Protein AF-A0A9D1DZH5-F1 (afdb_monomer_lite)

Structure (mmCIF, N/CA/C/O backbone):
data_AF-A0A9D1DZH5-F1
#
_entry.id   AF-A0A9D1DZH5-F1
#
loop_
_atom_site.group_PDB
_atom_site.id
_atom_site.type_symbol
_atom_site.label_atom_id
_atom_site.label_alt_id
_atom_site.label_comp_id
_atom_site.label_asym_id
_atom_site.label_entity_id
_atom_site.label_seq_id
_atom_site.pdbx_PDB_ins_code
_atom_site.Cartn_x
_atom_site.Cartn_y
_atom_site.Cartn_z
_atom_site.occupancy
_atom_site.B_iso_or_equiv
_atom_site.auth_seq_id
_atom_site.auth_comp_id
_atom_site.auth_asym_id
_atom_site.auth_atom_id
_atom_site.pdbx_PDB_model_num
ATOM 1 N N . MET A 1 1 ? 13.059 -23.862 -6.594 1.00 56.75 1 MET A N 1
ATOM 2 C CA . MET A 1 1 ? 13.433 -22.961 -7.708 1.00 56.75 1 MET A CA 1
ATOM 3 C C . MET A 1 1 ? 13.862 -21.638 -7.106 1.00 56.75 1 MET A C 1
ATOM 5 O O . MET A 1 1 ? 13.272 -21.253 -6.109 1.00 56.75 1 MET A O 1
ATOM 9 N N . ALA A 1 2 ? 14.892 -20.988 -7.644 1.00 74.69 2 ALA A N 1
ATOM 10 C CA . ALA A 1 2 ? 15.323 -19.676 -7.164 1.00 74.69 2 ALA A CA 1
ATOM 11 C C . ALA A 1 2 ? 14.686 -18.581 -8.033 1.00 74.69 2 ALA A C 1
ATOM 13 O O . ALA A 1 2 ? 14.979 -18.512 -9.228 1.00 74.69 2 ALA A O 1
ATOM 14 N N . SER A 1 3 ? 13.823 -17.754 -7.443 1.00 83.31 3 SER A N 1
ATOM 15 C CA . SER A 1 3 ? 13.310 -16.530 -8.069 1.00 83.31 3 SER A CA 1
ATOM 16 C C . SER A 1 3 ? 14.429 -15.481 -8.157 1.00 83.31 3 SER A C 1
ATOM 18 O O . SER A 1 3 ? 15.337 -15.455 -7.322 1.00 83.31 3 SER A O 1
ATOM 20 N N . ARG A 1 4 ? 14.386 -14.606 -9.168 1.00 88.88 4 ARG A N 1
ATOM 21 C CA . ARG A 1 4 ? 15.267 -13.430 -9.267 1.00 88.88 4 ARG A CA 1
ATOM 22 C C . ARG A 1 4 ? 14.426 -12.164 -9.202 1.00 88.88 4 ARG A C 1
ATOM 24 O O . ARG A 1 4 ? 13.459 -12.041 -9.946 1.00 88.88 4 ARG A O 1
ATOM 31 N N . LEU A 1 5 ? 14.832 -11.227 -8.353 1.00 90.44 5 LEU A N 1
ATOM 32 C CA . LEU A 1 5 ? 14.219 -9.909 -8.236 1.00 90.44 5 LEU A CA 1
ATOM 33 C C . LEU A 1 5 ? 15.079 -8.874 -8.966 1.00 90.44 5 LEU A C 1
ATOM 35 O O . LEU A 1 5 ? 16.285 -8.797 -8.740 1.00 90.44 5 LEU A O 1
ATOM 39 N N . ILE A 1 6 ? 14.448 -8.084 -9.832 1.00 92.38 6 ILE A N 1
ATOM 40 C CA . ILE A 1 6 ? 15.052 -6.920 -10.485 1.00 92.38 6 ILE A CA 1
ATOM 41 C C . ILE A 1 6 ? 14.284 -5.692 -10.000 1.00 92.38 6 ILE A C 1
ATOM 43 O O . ILE A 1 6 ? 13.092 -5.575 -10.270 1.00 92.38 6 ILE A O 1
ATOM 47 N N . LEU A 1 7 ? 14.969 -4.796 -9.289 1.00 92.81 7 LEU A N 1
ATOM 48 C CA . LEU A 1 7 ? 14.430 -3.506 -8.854 1.00 92.81 7 LEU A CA 1
ATOM 49 C C . LEU A 1 7 ? 15.016 -2.399 -9.729 1.00 92.81 7 LEU A C 1
ATOM 51 O O . LEU A 1 7 ? 16.221 -2.379 -9.984 1.00 92.81 7 LEU A O 1
ATOM 55 N N . LEU A 1 8 ? 14.162 -1.492 -10.200 1.00 93.62 8 LEU A N 1
ATOM 56 C CA . LEU A 1 8 ? 14.554 -0.350 -11.022 1.00 93.62 8 LEU A CA 1
ATOM 57 C C . LEU A 1 8 ? 14.265 0.939 -10.263 1.00 93.62 8 LEU A C 1
ATOM 59 O O . LEU A 1 8 ? 13.123 1.379 -10.179 1.00 93.62 8 LEU A O 1
ATOM 63 N N . GLU A 1 9 ? 15.330 1.543 -9.748 1.00 92.31 9 GLU A N 1
ATOM 64 C CA . GLU A 1 9 ? 15.278 2.718 -8.882 1.00 92.31 9 GLU A CA 1
ATOM 65 C C . GLU A 1 9 ? 15.780 3.983 -9.583 1.00 92.31 9 GLU A C 1
ATOM 67 O O . GLU A 1 9 ? 16.552 3.933 -10.543 1.00 92.31 9 GLU A O 1
ATOM 72 N N . GLY A 1 10 ? 15.342 5.140 -9.090 1.00 92.31 10 GLY A N 1
ATOM 73 C CA . GLY A 1 10 ? 15.690 6.446 -9.649 1.00 92.31 10 GLY A CA 1
ATOM 74 C C . GLY A 1 10 ? 14.702 7.548 -9.269 1.00 92.31 10 GLY A C 1
ATOM 75 O O . GLY A 1 10 ? 13.567 7.288 -8.866 1.00 92.31 10 GLY A O 1
ATOM 76 N N . VAL A 1 11 ? 15.101 8.810 -9.432 1.00 93.38 11 VAL A N 1
ATOM 77 C CA . VAL A 1 11 ? 14.224 9.956 -9.1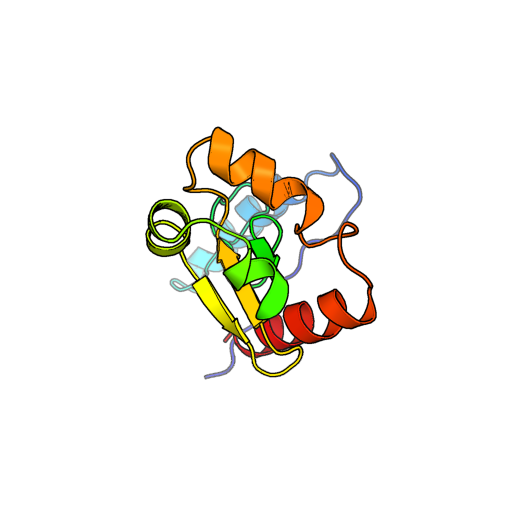22 1.00 93.38 11 VAL A CA 1
ATOM 78 C C . VAL A 1 11 ? 12.998 10.006 -10.058 1.00 93.38 11 VAL A C 1
ATOM 80 O O . VAL A 1 11 ? 12.989 9.335 -11.104 1.00 93.38 11 VAL A O 1
ATOM 83 N N . PRO A 1 12 ? 11.913 10.720 -9.701 1.00 92.19 12 PRO A N 1
ATOM 84 C CA . PRO A 1 12 ? 10.743 10.871 -10.569 1.00 92.19 12 PRO A CA 1
ATOM 85 C C . PRO A 1 12 ? 11.110 11.340 -11.987 1.00 92.19 12 PRO A C 1
ATOM 87 O O . PRO A 1 12 ? 12.097 12.045 -12.181 1.00 92.19 12 PRO A O 1
ATOM 90 N N . CYS A 1 13 ? 10.329 10.916 -12.986 1.00 91.12 13 CYS A N 1
ATOM 91 C CA . CYS A 1 13 ? 10.497 11.290 -14.401 1.00 91.12 13 CYS A CA 1
ATOM 92 C C . CYS A 1 13 ? 11.830 10.889 -15.075 1.00 91.12 13 CYS A C 1
ATOM 94 O O . CYS A 1 13 ? 12.147 11.393 -16.147 1.00 91.12 13 CYS A O 1
ATOM 96 N N . THR A 1 14 ? 12.588 9.938 -14.519 1.00 95.62 14 THR A N 1
ATOM 97 C CA . THR A 1 14 ? 13.824 9.397 -15.140 1.00 95.62 14 THR A CA 1
ATOM 98 C C . THR A 1 14 ? 13.603 8.186 -16.049 1.00 95.62 14 THR A C 1
ATOM 100 O O . THR A 1 14 ? 14.555 7.596 -16.548 1.00 95.62 14 THR A O 1
ATOM 103 N N . GLY A 1 15 ? 12.345 7.794 -16.269 1.00 94.38 15 GLY A N 1
ATOM 104 C CA . GLY A 1 15 ? 11.999 6.673 -17.144 1.00 94.38 15 GLY A CA 1
ATOM 105 C C . GLY A 1 15 ? 12.032 5.292 -16.483 1.00 94.38 15 GLY A C 1
ATOM 106 O O . GLY A 1 15 ? 12.077 4.304 -17.206 1.00 94.38 15 GLY A O 1
ATOM 107 N N . LYS A 1 16 ? 11.970 5.188 -15.145 1.00 95.00 16 LYS A N 1
ATOM 108 C CA . LYS A 1 16 ? 11.902 3.901 -14.414 1.00 95.00 16 LYS A CA 1
ATOM 109 C C . LYS A 1 16 ? 10.863 2.937 -14.991 1.00 95.00 16 LYS A C 1
ATOM 111 O O . LYS A 1 16 ? 11.208 1.826 -15.378 1.00 95.00 16 LYS A O 1
ATOM 116 N N . THR A 1 17 ? 9.614 3.383 -15.109 1.00 93.94 17 THR A N 1
ATOM 117 C CA . THR A 1 17 ? 8.497 2.557 -15.587 1.00 93.94 17 THR A CA 1
ATOM 118 C C . THR A 1 17 ? 8.692 2.130 -17.042 1.00 93.94 17 THR A C 1
ATOM 120 O O . THR A 1 17 ? 8.501 0.961 -17.381 1.00 93.94 17 THR A O 1
ATOM 123 N N . SER A 1 18 ? 9.154 3.042 -17.903 1.00 95.25 18 SER A N 1
ATOM 124 C CA . SER A 1 18 ? 9.495 2.733 -19.298 1.00 95.25 18 SER A CA 1
ATOM 125 C C . SER A 1 18 ? 10.619 1.697 -19.391 1.00 95.25 18 SER A C 1
ATOM 127 O O . SER A 1 18 ? 10.505 0.725 -20.139 1.00 95.25 18 SER A O 1
ATOM 129 N N . THR A 1 19 ? 11.670 1.850 -18.584 1.00 96.38 19 THR A N 1
ATOM 130 C CA . THR A 1 19 ? 12.784 0.900 -18.496 1.00 96.38 19 THR A CA 1
ATOM 131 C C . THR A 1 19 ? 12.325 -0.453 -17.956 1.00 96.38 19 THR A C 1
ATOM 133 O O . THR A 1 19 ? 12.725 -1.479 -18.497 1.00 96.38 19 THR A O 1
ATOM 136 N N . ALA A 1 20 ? 11.436 -0.494 -16.960 1.00 95.56 20 ALA A N 1
ATOM 137 C CA . ALA A 1 20 ? 10.904 -1.740 -16.403 1.00 95.56 20 ALA A CA 1
ATOM 138 C C . ALA A 1 20 ? 10.107 -2.538 -17.435 1.00 95.56 20 ALA A C 1
ATOM 140 O O . ALA A 1 20 ? 10.308 -3.746 -17.581 1.00 95.56 20 ALA A O 1
ATOM 141 N N . ARG A 1 21 ? 9.269 -1.852 -18.221 1.00 95.44 21 ARG A N 1
ATOM 142 C CA . ARG A 1 21 ? 8.549 -2.446 -19.355 1.00 95.44 21 ARG A CA 1
ATOM 143 C C . ARG A 1 21 ? 9.510 -2.975 -20.415 1.00 95.44 21 ARG A C 1
ATOM 145 O O . ARG A 1 21 ? 9.352 -4.109 -20.866 1.00 95.44 21 ARG A O 1
ATOM 152 N N . PHE A 1 22 ? 10.527 -2.189 -20.776 1.00 95.69 22 PHE A N 1
ATOM 153 C CA . PHE A 1 22 ? 11.542 -2.609 -21.738 1.00 95.69 22 PHE A CA 1
ATOM 154 C C . PHE A 1 22 ? 12.296 -3.854 -21.254 1.00 95.69 22 PHE A C 1
ATOM 156 O O . PHE A 1 22 ? 12.292 -4.868 -21.949 1.00 95.69 22 PHE A O 1
ATOM 163 N N . VAL A 1 23 ? 12.860 -3.829 -20.043 1.00 95.31 23 VAL A N 1
ATOM 164 C CA . VAL A 1 23 ? 13.583 -4.966 -19.450 1.00 95.31 23 VAL A CA 1
ATOM 165 C C . VAL A 1 23 ? 12.687 -6.200 -19.381 1.00 95.31 23 VAL A C 1
ATOM 167 O O . VAL A 1 23 ? 13.084 -7.258 -19.860 1.00 95.31 23 VAL A O 1
ATOM 170 N N . SER A 1 24 ? 11.458 -6.074 -18.871 1.00 95.50 24 SER A N 1
ATOM 171 C CA . SER A 1 24 ? 10.504 -7.187 -18.814 1.00 95.50 24 SER A CA 1
ATOM 172 C C . SER A 1 24 ? 10.250 -7.799 -20.197 1.00 95.50 24 SER A C 1
ATOM 174 O O . SER A 1 24 ? 10.276 -9.022 -20.330 1.00 95.50 24 SER A O 1
ATOM 176 N N . SER A 1 25 ? 10.088 -6.972 -21.240 1.00 94.88 25 SER A N 1
ATOM 177 C CA . SER A 1 25 ? 9.878 -7.448 -22.615 1.00 94.88 25 SER A CA 1
ATOM 178 C C . SER A 1 25 ? 11.060 -8.257 -23.158 1.00 94.88 25 SER A C 1
ATOM 180 O O . SER A 1 25 ? 10.847 -9.284 -23.797 1.00 94.88 25 SER A O 1
ATOM 182 N N . GLN A 1 26 ? 12.295 -7.834 -22.865 1.00 94.69 26 GLN A N 1
ATOM 183 C CA . GLN A 1 26 ? 13.499 -8.541 -23.302 1.00 94.69 26 GLN A CA 1
ATOM 184 C C . GLN A 1 26 ? 13.653 -9.860 -22.541 1.00 94.69 26 GLN A C 1
ATOM 186 O O . GLN A 1 26 ? 13.847 -10.913 -23.143 1.00 94.69 26 GLN A O 1
ATOM 191 N N . VAL A 1 27 ? 13.501 -9.820 -21.211 1.00 93.69 27 VAL A N 1
ATOM 192 C CA . VAL A 1 27 ? 13.699 -10.994 -20.351 1.00 93.69 27 VAL A CA 1
ATOM 193 C C . VAL A 1 27 ? 12.643 -12.067 -20.609 1.00 93.69 27 VAL A C 1
ATOM 195 O O . VAL A 1 27 ? 12.966 -13.254 -20.567 1.00 93.69 27 VAL A O 1
ATOM 198 N N . ARG A 1 28 ? 11.411 -11.675 -20.959 1.00 94.56 28 ARG A N 1
ATOM 199 C CA . ARG A 1 28 ? 10.325 -12.612 -21.275 1.00 94.56 28 ARG A CA 1
ATOM 200 C C . ARG A 1 28 ? 10.648 -13.542 -22.452 1.00 94.56 28 ARG A C 1
ATOM 202 O O . ARG A 1 28 ? 10.143 -14.659 -22.482 1.00 94.56 28 ARG A O 1
ATOM 209 N N . GLY A 1 29 ? 11.526 -13.131 -23.372 1.00 89.06 29 GLY A N 1
ATOM 210 C CA . GLY A 1 29 ? 12.013 -13.989 -24.460 1.00 89.06 29 GLY A CA 1
ATOM 211 C C . GLY A 1 29 ? 12.834 -15.197 -23.985 1.00 89.06 29 GLY A C 1
ATOM 212 O O . GLY A 1 29 ? 12.863 -16.218 -24.665 1.00 89.06 29 GLY A O 1
ATOM 213 N N . TRP A 1 30 ? 13.465 -15.106 -22.810 1.00 89.62 30 TRP A N 1
ATOM 214 C CA . TRP A 1 30 ? 14.244 -16.192 -22.198 1.00 89.62 30 TRP A CA 1
ATOM 215 C C . TRP A 1 30 ? 13.533 -16.843 -21.005 1.00 89.62 30 TRP A C 1
ATOM 217 O O . TRP A 1 30 ? 13.783 -18.008 -20.706 1.00 89.62 30 TRP A O 1
ATOM 227 N N . TYR A 1 31 ? 12.651 -16.103 -20.331 1.00 90.62 31 TYR A N 1
ATOM 228 C CA . TYR A 1 31 ? 11.943 -16.527 -19.125 1.00 90.62 31 TYR A CA 1
ATOM 229 C C . TYR A 1 31 ? 10.449 -16.180 -19.249 1.00 90.62 31 TYR A C 1
ATOM 231 O O . TYR A 1 31 ? 10.054 -15.054 -18.940 1.00 90.62 31 TYR A O 1
ATOM 239 N N . PRO A 1 32 ? 9.597 -17.125 -19.687 1.00 87.88 32 PRO A N 1
ATOM 240 C CA . PRO A 1 32 ? 8.181 -16.857 -19.959 1.00 87.88 32 PRO A CA 1
ATOM 241 C C . PRO A 1 32 ? 7.410 -16.324 -18.744 1.00 87.88 32 PRO A C 1
ATOM 243 O O . PRO A 1 32 ? 6.543 -15.464 -18.889 1.00 87.88 32 PRO A O 1
ATOM 246 N N . ASP A 1 33 ? 7.783 -16.774 -17.543 1.00 90.00 33 ASP A N 1
ATOM 247 C CA . ASP A 1 33 ? 7.090 -16.477 -16.283 1.00 90.00 33 ASP A CA 1
ATOM 248 C C . ASP A 1 33 ? 7.494 -15.139 -15.637 1.00 90.00 33 ASP A C 1
ATOM 250 O O . ASP A 1 33 ? 7.206 -14.893 -14.464 1.00 90.00 33 ASP A O 1
ATOM 254 N N . VAL A 1 34 ? 8.167 -14.247 -16.372 1.00 92.56 34 VAL A N 1
ATOM 255 C CA . VAL A 1 34 ? 8.509 -12.907 -15.870 1.00 92.56 34 VAL A CA 1
ATOM 256 C C . VAL A 1 34 ? 7.242 -12.111 -15.563 1.00 92.56 34 VAL A C 1
ATOM 258 O O . VAL A 1 34 ? 6.445 -11.782 -16.454 1.00 92.56 34 VAL A O 1
ATOM 261 N N . ARG A 1 35 ? 7.114 -11.729 -14.290 1.00 92.12 35 ARG A N 1
ATOM 262 C CA . ARG A 1 35 ? 6.073 -10.834 -13.781 1.00 92.12 35 ARG A CA 1
ATOM 263 C C . ARG A 1 35 ? 6.634 -9.422 -13.643 1.00 92.12 35 ARG A C 1
ATOM 265 O O . ARG A 1 35 ? 7.722 -9.237 -13.105 1.00 92.12 35 ARG A O 1
ATOM 272 N N . LEU A 1 36 ? 5.893 -8.446 -14.156 1.00 92.94 36 LEU A N 1
ATOM 273 C CA . LEU A 1 36 ? 6.199 -7.024 -14.035 1.00 92.94 36 LEU A CA 1
ATOM 274 C C . LEU A 1 36 ? 5.180 -6.403 -13.089 1.00 92.94 36 LEU A C 1
ATOM 276 O O . LEU A 1 36 ? 3.980 -6.544 -13.313 1.00 92.94 36 LEU A O 1
ATOM 280 N N . TYR A 1 37 ? 5.674 -5.688 -12.088 1.00 92.06 37 TYR A N 1
ATOM 281 C CA . TYR A 1 37 ? 4.860 -4.884 -11.193 1.00 92.06 37 TYR A CA 1
ATOM 282 C C . TYR A 1 37 ? 5.357 -3.438 -11.257 1.00 92.06 37 TYR A C 1
ATOM 284 O O . TYR A 1 37 ? 6.564 -3.197 -11.306 1.00 92.06 37 TYR A O 1
ATOM 292 N N . THR A 1 38 ? 4.424 -2.494 -11.346 1.00 90.56 38 THR A N 1
ATOM 293 C CA . THR A 1 38 ? 4.686 -1.051 -11.435 1.00 90.56 38 THR A CA 1
ATOM 294 C C . THR A 1 38 ? 3.831 -0.323 -10.407 1.00 90.56 38 THR A C 1
ATOM 296 O O . THR A 1 38 ? 2.788 -0.838 -10.012 1.00 90.56 38 THR A O 1
ATOM 299 N N . ASP A 1 39 ? 4.234 0.887 -10.037 1.00 80.81 39 ASP A N 1
ATOM 300 C CA . ASP A 1 39 ? 3.479 1.809 -9.174 1.00 80.81 39 ASP A CA 1
ATOM 301 C C . ASP A 1 39 ? 2.114 2.217 -9.759 1.00 80.81 39 ASP A C 1
ATOM 303 O O . ASP A 1 39 ? 1.188 2.538 -9.025 1.00 80.81 39 ASP A O 1
ATOM 307 N N . GLU A 1 40 ? 1.956 2.145 -11.082 1.00 82.94 40 GLU A N 1
ATOM 308 C CA . GLU A 1 40 ? 0.670 2.358 -11.763 1.00 82.94 40 GLU A CA 1
ATOM 309 C C . GLU A 1 40 ? -0.365 1.236 -11.516 1.00 82.94 40 GLU A C 1
ATOM 311 O O . GLU A 1 40 ? -1.534 1.384 -11.874 1.00 82.94 40 GLU A O 1
ATOM 316 N N . ALA A 1 41 ? 0.039 0.086 -10.962 1.00 83.06 41 ALA A N 1
ATOM 317 C CA . ALA A 1 41 ? -0.876 -1.025 -10.725 1.00 83.06 41 ALA A CA 1
ATOM 318 C C . ALA A 1 41 ? -1.727 -0.775 -9.470 1.00 83.06 41 ALA A C 1
ATOM 320 O O . ALA A 1 41 ? -1.196 -0.514 -8.394 1.00 83.06 41 ALA A O 1
ATOM 321 N N . LEU A 1 42 ? -3.054 -0.936 -9.584 1.00 83.44 42 LEU A N 1
ATOM 322 C CA . LEU A 1 42 ? -3.966 -0.831 -8.433 1.00 83.44 42 LEU A CA 1
ATOM 323 C C . LEU A 1 42 ? -3.590 -1.812 -7.317 1.00 83.44 42 LEU A C 1
ATOM 325 O O . LEU A 1 42 ? -3.703 -1.498 -6.130 1.00 83.44 42 LEU A O 1
ATOM 329 N N . TRP A 1 43 ? -3.139 -3.005 -7.697 1.00 86.50 43 TRP A N 1
ATOM 330 C CA . TRP A 1 43 ? -2.655 -4.019 -6.777 1.00 86.50 43 TRP A CA 1
ATOM 331 C C . TRP A 1 43 ? -1.182 -4.312 -7.041 1.00 86.50 43 TRP A C 1
ATOM 333 O O . TRP A 1 43 ? -0.770 -4.532 -8.183 1.00 86.50 43 TRP A O 1
ATOM 343 N N . HIS A 1 44 ? -0.403 -4.367 -5.965 1.00 89.19 44 HIS A N 1
ATOM 344 C CA . HIS A 1 44 ? 1.012 -4.691 -5.998 1.00 89.19 44 HIS A CA 1
ATOM 345 C C . HIS A 1 44 ? 1.328 -5.692 -4.875 1.00 89.19 44 HIS A C 1
ATOM 347 O O . HIS A 1 44 ? 0.891 -5.499 -3.739 1.00 89.19 44 HIS A O 1
ATOM 353 N N . PRO A 1 45 ? 2.100 -6.758 -5.144 1.00 88.06 45 PRO A N 1
ATOM 354 C CA . PRO A 1 45 ? 2.318 -7.825 -4.167 1.00 88.06 45 PRO A CA 1
ATOM 355 C C . PRO 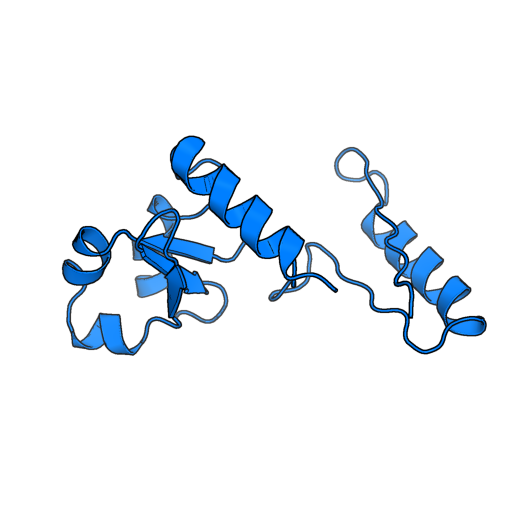A 1 45 ? 3.208 -7.406 -2.992 1.00 88.06 45 PRO A C 1
ATOM 357 O O . PRO A 1 45 ? 3.147 -8.020 -1.935 1.00 88.06 45 PRO A O 1
ATOM 360 N N . ALA A 1 46 ? 4.044 -6.383 -3.175 1.00 89.12 46 ALA A N 1
ATOM 361 C CA . ALA A 1 46 ? 5.019 -5.931 -2.180 1.00 89.12 46 ALA A CA 1
ATOM 362 C C . ALA A 1 46 ? 4.821 -4.473 -1.725 1.00 89.12 46 ALA A C 1
ATOM 364 O O . ALA A 1 46 ? 5.532 -4.011 -0.840 1.00 89.12 46 ALA A O 1
ATOM 365 N N . ASP A 1 47 ? 3.877 -3.750 -2.333 1.00 91.06 47 ASP A N 1
ATOM 366 C CA . ASP A 1 47 ? 3.643 -2.329 -2.063 1.00 91.06 47 ASP A CA 1
ATOM 367 C C . ASP A 1 47 ? 2.261 -2.181 -1.426 1.00 91.06 47 ASP A C 1
ATOM 369 O O . ASP A 1 47 ? 1.295 -2.834 -1.825 1.00 91.06 47 ASP A O 1
ATOM 373 N N . LEU A 1 48 ? 2.204 -1.361 -0.386 1.00 94.00 48 LEU A N 1
ATOM 374 C CA . LEU A 1 48 ? 1.036 -1.137 0.447 1.00 94.00 48 LEU A CA 1
ATOM 375 C C . LEU A 1 48 ? 0.411 0.248 0.200 1.00 94.00 48 LEU A C 1
ATOM 377 O O . LEU A 1 48 ? -0.376 0.707 1.018 1.00 94.00 48 LEU A O 1
ATOM 381 N N . VAL A 1 49 ? 0.770 0.946 -0.888 1.00 93.00 49 VAL A N 1
ATOM 382 C CA . VAL A 1 49 ? 0.340 2.338 -1.153 1.00 93.00 49 VAL A CA 1
ATOM 383 C C . VAL A 1 49 ? -1.186 2.515 -1.172 1.00 93.00 49 VAL A C 1
ATOM 385 O O . VAL A 1 49 ? -1.713 3.569 -0.809 1.00 93.00 49 VAL A O 1
ATOM 388 N N . ASN A 1 50 ? -1.899 1.447 -1.538 1.00 94.12 50 ASN A N 1
ATOM 389 C CA . ASN A 1 50 ? -3.359 1.363 -1.560 1.00 94.12 50 ASN A CA 1
ATOM 390 C C . ASN A 1 50 ? -3.923 0.626 -0.338 1.00 94.12 50 ASN A C 1
ATOM 392 O O . ASN A 1 50 ? -4.943 -0.052 -0.439 1.00 94.12 50 ASN A O 1
ATOM 396 N N . TYR A 1 51 ? -3.237 0.709 0.801 1.00 96.38 51 TYR A N 1
ATOM 397 C CA . TYR A 1 51 ? -3.693 0.137 2.058 1.00 96.38 51 TYR A CA 1
ATOM 398 C C . TYR A 1 51 ? -3.709 1.180 3.174 1.00 96.38 51 TYR A C 1
ATOM 400 O O . TYR A 1 51 ? -2.854 2.067 3.254 1.00 96.38 51 TYR A O 1
ATOM 408 N N . ALA A 1 52 ? -4.684 1.020 4.060 1.00 97.69 52 ALA A N 1
ATOM 409 C CA . ALA A 1 52 ? -4.731 1.653 5.368 1.00 97.69 52 ALA A CA 1
ATOM 410 C C . ALA A 1 52 ? -4.517 0.606 6.464 1.00 97.69 52 ALA A C 1
ATOM 412 O O . ALA A 1 52 ? -4.792 -0.576 6.256 1.00 97.69 52 ALA A O 1
ATOM 413 N N . PHE A 1 53 ? -4.032 1.029 7.626 1.00 98.38 53 PHE A N 1
ATOM 414 C CA . PHE A 1 53 ? -3.908 0.184 8.806 1.00 98.38 53 PHE A CA 1
ATOM 415 C C . PHE A 1 53 ? -4.815 0.697 9.921 1.00 98.38 53 PHE A C 1
ATOM 417 O O . PHE A 1 53 ? -4.727 1.855 10.318 1.00 98.38 53 PHE A O 1
ATOM 424 N N . LEU A 1 54 ? -5.655 -0.190 10.448 1.00 98.19 54 LEU A N 1
ATOM 425 C CA . LEU A 1 54 ? -6.502 0.082 11.602 1.00 98.19 54 LEU A CA 1
ATOM 426 C C . LEU A 1 54 ? -6.106 -0.824 12.762 1.00 98.19 54 LEU A C 1
ATOM 428 O O . LEU A 1 54 ? -6.022 -2.047 12.613 1.00 98.19 54 LEU A O 1
ATOM 432 N N . THR A 1 55 ? -5.941 -0.245 13.949 1.00 97.94 55 THR A N 1
ATOM 433 C CA . THR A 1 55 ? -5.904 -1.039 15.180 1.00 97.94 55 THR A CA 1
ATOM 434 C C . THR A 1 55 ? -7.264 -1.706 15.418 1.00 97.94 55 THR A C 1
ATOM 436 O O . THR A 1 55 ? -8.283 -1.274 14.866 1.00 97.94 55 THR A O 1
ATOM 439 N N . PRO A 1 56 ? -7.345 -2.745 16.267 1.00 97.81 56 PRO A N 1
ATOM 440 C CA . PRO A 1 56 ? -8.626 -3.341 16.621 1.00 97.81 56 PRO A CA 1
ATOM 441 C C . PRO A 1 56 ? -9.618 -2.338 17.215 1.00 97.81 56 PRO A C 1
ATOM 443 O O . PRO A 1 56 ? -10.821 -2.492 17.032 1.00 97.81 56 PRO A O 1
ATOM 446 N N . GLU A 1 57 ? -9.131 -1.323 17.924 1.00 97.62 57 GLU A N 1
ATOM 447 C CA . GLU A 1 57 ? -9.936 -0.254 18.508 1.00 97.62 57 GLU A CA 1
ATOM 448 C C . GLU A 1 57 ? -10.490 0.660 17.415 1.00 97.62 57 GLU A C 1
ATOM 450 O O . GLU A 1 57 ? -11.706 0.791 17.323 1.00 97.62 57 GLU A O 1
ATOM 455 N N . GLN A 1 58 ? -9.634 1.171 16.525 1.00 97.38 58 GLN A N 1
ATOM 456 C CA . GLN A 1 58 ? -10.043 2.018 15.397 1.00 97.38 58 GLN A CA 1
ATOM 457 C C . GLN A 1 58 ? -11.005 1.287 14.459 1.00 97.38 58 GLN A C 1
ATOM 459 O O . GLN A 1 58 ? -12.005 1.846 14.028 1.00 97.38 58 GLN A O 1
ATOM 464 N N . TYR A 1 59 ? -10.763 0.001 14.191 1.00 97.44 59 TYR A N 1
ATOM 465 C CA . TYR A 1 59 ? -11.670 -0.806 13.380 1.00 97.44 59 TYR A CA 1
ATOM 466 C C . TYR A 1 59 ? -13.069 -0.908 13.999 1.00 97.44 5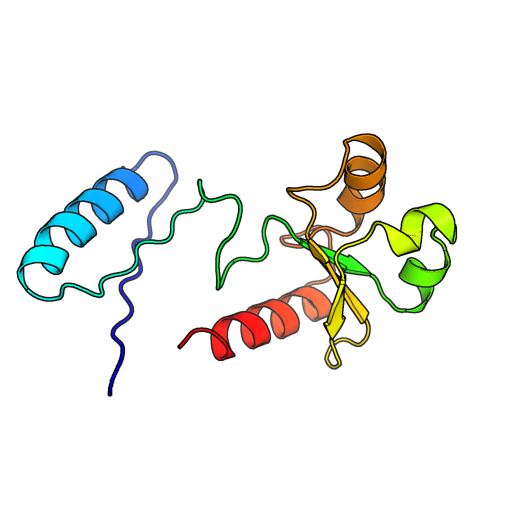9 TYR A C 1
ATOM 468 O O . TYR A 1 59 ? -14.051 -0.904 13.268 1.00 97.44 59 TYR A O 1
ATOM 476 N N . ARG A 1 60 ? -13.190 -0.978 15.334 1.00 96.62 60 ARG A N 1
ATOM 477 C CA . ARG A 1 60 ? -14.492 -1.029 16.030 1.00 96.62 60 ARG A CA 1
ATOM 478 C C . ARG A 1 60 ? -15.229 0.312 16.046 1.00 96.62 60 ARG A C 1
ATOM 480 O O . ARG A 1 60 ? -16.426 0.303 16.316 1.00 96.62 60 ARG A O 1
ATOM 487 N N . GLU A 1 61 ? -14.548 1.426 15.788 1.00 96.62 61 GLU A N 1
ATOM 488 C CA . GLU A 1 61 ? -15.175 2.753 15.714 1.00 96.62 61 GLU A CA 1
ATOM 489 C C . GLU A 1 61 ? -16.003 2.933 14.435 1.00 96.62 61 GLU A C 1
ATOM 491 O O . GLU A 1 61 ? -16.935 3.738 14.417 1.00 96.62 61 GLU A O 1
ATOM 496 N N . PHE A 1 62 ? -15.718 2.156 13.385 1.00 95.94 62 PHE A N 1
ATOM 497 C CA . PHE A 1 62 ? -16.541 2.144 12.180 1.00 95.94 62 PHE A CA 1
ATOM 498 C C . PHE A 1 62 ? -17.906 1.478 12.454 1.00 95.94 62 PHE A C 1
ATOM 500 O O . PHE A 1 62 ? -17.961 0.408 13.078 1.00 95.94 62 PHE A O 1
ATOM 507 N N . PRO A 1 63 ? -19.015 2.060 11.956 1.00 95.75 63 PRO A N 1
ATOM 508 C CA . PRO A 1 63 ? -20.335 1.433 11.975 1.00 95.75 63 PRO A CA 1
ATOM 509 C C . PRO A 1 63 ? -20.320 0.012 11.396 1.00 95.75 63 PRO A C 1
ATOM 511 O O . PRO A 1 63 ? -19.521 -0.310 10.521 1.00 95.75 63 PRO A O 1
ATOM 514 N N . GLU A 1 64 ? -21.181 -0.876 11.895 1.00 95.12 64 GLU A N 1
ATOM 515 C CA . GLU A 1 64 ? -21.201 -2.283 11.463 1.00 95.12 64 GLU A CA 1
ATOM 516 C C . GLU A 1 64 ? -21.470 -2.455 9.964 1.00 95.12 64 GLU A C 1
ATOM 518 O O . GLU A 1 64 ? -20.803 -3.262 9.322 1.00 95.12 64 GLU A O 1
ATOM 523 N N . ASP A 1 65 ? -22.387 -1.666 9.414 1.00 94.94 65 ASP A N 1
ATOM 524 C CA . ASP A 1 65 ? -22.717 -1.610 7.991 1.00 94.94 65 ASP A CA 1
ATOM 525 C C . ASP A 1 65 ? -21.548 -1.129 7.120 1.00 94.94 65 ASP A C 1
ATOM 527 O O . ASP A 1 65 ? -21.420 -1.581 5.986 1.00 94.94 65 ASP A O 1
ATOM 531 N N . GLU A 1 66 ? -20.652 -0.294 7.651 1.00 95.19 66 GLU A N 1
ATOM 532 C CA . GLU A 1 66 ? -19.411 0.092 6.966 1.00 95.19 66 GLU A CA 1
ATOM 533 C C . GLU A 1 66 ? -18.322 -0.974 7.120 1.00 95.19 66 GLU A C 1
ATOM 535 O O . GLU A 1 66 ? -17.645 -1.315 6.152 1.00 95.19 66 GLU A O 1
ATOM 540 N N . ARG A 1 67 ? -18.170 -1.557 8.318 1.00 94.56 67 ARG A N 1
ATOM 541 C CA . ARG A 1 67 ? -17.140 -2.574 8.598 1.00 94.56 67 ARG A CA 1
ATOM 542 C C . ARG A 1 67 ? -17.260 -3.793 7.695 1.00 94.56 67 ARG A C 1
ATOM 544 O O . ARG A 1 67 ? -16.240 -4.319 7.263 1.00 94.56 67 ARG A O 1
ATOM 551 N N . VAL A 1 68 ? -18.479 -4.234 7.384 1.00 93.94 68 VAL A N 1
ATOM 552 C CA . VAL A 1 68 ? -18.699 -5.383 6.485 1.00 93.94 68 VAL A CA 1
ATOM 553 C C . VAL A 1 68 ? -18.269 -5.118 5.039 1.00 93.94 68 VAL A C 1
ATOM 555 O O . VAL A 1 68 ? -18.092 -6.070 4.283 1.00 93.94 68 VAL A O 1
ATOM 558 N N . LEU A 1 69 ? -18.090 -3.851 4.654 1.00 95.12 69 LEU A N 1
ATOM 559 C CA . LEU A 1 69 ? -17.631 -3.453 3.323 1.00 95.12 69 LEU A CA 1
ATOM 560 C C . LEU A 1 69 ? -16.104 -3.357 3.233 1.00 95.12 69 LEU A C 1
ATOM 562 O O . LEU A 1 69 ? -15.572 -3.258 2.130 1.00 95.12 69 LEU A O 1
ATOM 566 N N . LEU A 1 70 ? -15.394 -3.371 4.366 1.00 95.69 70 LEU A N 1
ATOM 567 C CA . LEU A 1 70 ? -13.944 -3.217 4.399 1.00 95.69 70 LEU A CA 1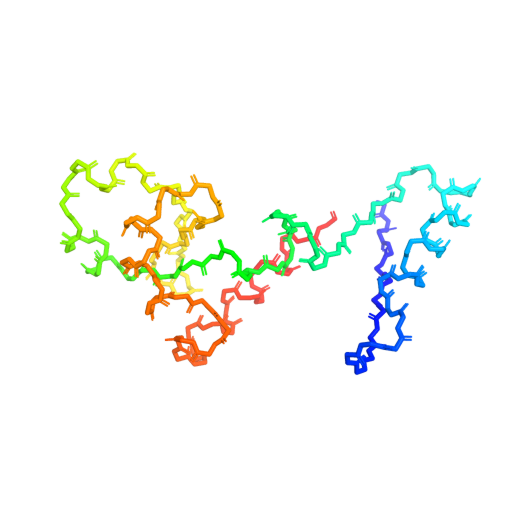
ATOM 568 C C . LEU A 1 70 ? -13.247 -4.526 3.979 1.00 95.69 70 LEU A C 1
ATOM 570 O O . LEU A 1 70 ? -13.381 -5.540 4.671 1.00 95.69 70 LEU A O 1
ATOM 574 N N . PRO A 1 71 ? -12.451 -4.532 2.892 1.00 95.25 71 PRO A N 1
ATOM 575 C CA . PRO A 1 71 ? -11.643 -5.685 2.510 1.00 95.25 71 PRO A CA 1
ATOM 576 C C . PRO A 1 71 ? -10.416 -5.768 3.426 1.00 95.25 71 PRO A C 1
ATOM 578 O O . PRO A 1 71 ? -9.372 -5.168 3.154 1.00 95.25 71 PRO A O 1
ATOM 581 N N . VAL A 1 72 ? -10.570 -6.480 4.545 1.00 96.00 72 VAL A N 1
ATOM 582 C CA . VAL A 1 72 ? -9.557 -6.550 5.604 1.00 96.00 72 VAL A CA 1
ATOM 583 C C . VAL A 1 72 ? -8.672 -7.795 5.528 1.00 96.00 72 VAL A C 1
ATOM 585 O O . VAL A 1 72 ? -9.145 -8.917 5.355 1.00 96.00 72 VAL A O 1
ATOM 588 N N . GLU A 1 73 ? -7.377 -7.596 5.753 1.00 95.50 73 GLU A N 1
ATOM 589 C CA . GLU A 1 73 ? -6.388 -8.631 6.051 1.00 95.50 73 GLU A CA 1
ATOM 590 C C . GLU A 1 73 ? -5.919 -8.451 7.507 1.00 95.50 73 GLU A C 1
ATOM 592 O O . GLU A 1 73 ? -5.404 -7.384 7.852 1.00 95.50 73 GLU A O 1
ATOM 597 N N . PRO A 1 74 ? -6.093 -9.451 8.389 1.00 96.62 74 PRO A N 1
ATOM 598 C CA . PRO A 1 74 ? -5.636 -9.352 9.769 1.00 96.62 74 PRO A CA 1
ATOM 599 C C . PRO A 1 74 ? -4.109 -9.420 9.859 1.00 96.62 74 PRO A C 1
ATOM 601 O O . PRO A 1 74 ? -3.457 -10.197 9.161 1.00 96.62 74 PRO A O 1
ATOM 604 N N . THR A 1 75 ? -3.546 -8.652 10.786 1.00 96.38 75 THR A N 1
ATOM 605 C CA . THR A 1 75 ? -2.116 -8.649 11.105 1.00 96.38 75 THR A CA 1
ATOM 606 C C . THR A 1 75 ? -1.905 -8.880 12.596 1.00 96.38 75 THR A C 1
ATOM 608 O O . THR A 1 75 ? -2.706 -8.438 13.417 1.00 96.38 75 THR A O 1
ATOM 611 N N . GLU A 1 76 ? -0.817 -9.561 12.959 1.00 93.19 76 GLU A N 1
ATOM 612 C CA . GLU A 1 76 ? -0.473 -9.844 14.364 1.00 93.19 76 GLU A CA 1
ATOM 613 C C . GLU A 1 76 ? 0.626 -8.917 14.900 1.00 93.19 76 GLU A C 1
ATOM 615 O O . GLU A 1 76 ? 0.638 -8.572 16.080 1.00 93.19 76 GLU A O 1
ATOM 620 N N . GLU A 1 77 ? 1.529 -8.462 14.030 1.00 92.88 77 GLU A N 1
ATOM 621 C CA . GLU A 1 77 ? 2.663 -7.612 14.394 1.00 92.88 77 GLU A CA 1
ATOM 622 C C . GLU A 1 77 ? 2.839 -6.476 13.373 1.00 92.88 77 GLU A C 1
ATOM 624 O O . GLU A 1 77 ? 3.498 -6.668 12.347 1.00 92.88 77 GLU A O 1
ATOM 629 N N . PRO A 1 78 ? 2.279 -5.281 13.637 1.00 95.38 78 PRO A N 1
ATOM 630 C CA . PRO A 1 78 ? 1.388 -4.920 14.740 1.00 95.38 78 PRO A CA 1
ATOM 631 C C . PRO A 1 78 ? 0.013 -5.582 14.621 1.00 95.38 78 PRO A C 1
ATOM 633 O O . PRO A 1 78 ? -0.454 -5.896 13.525 1.00 95.38 78 PRO A O 1
ATOM 636 N N . LYS A 1 79 ? -0.657 -5.759 15.762 1.00 97.56 79 LYS A N 1
ATOM 637 C CA . LYS A 1 79 ? -2.006 -6.319 15.803 1.00 97.56 79 LYS A CA 1
ATOM 638 C C . LYS A 1 79 ? -3.014 -5.338 15.209 1.00 97.56 79 LYS A C 1
ATOM 640 O O . LYS A 1 79 ? -3.129 -4.221 15.712 1.00 97.56 79 LYS A O 1
ATOM 645 N N . GLY A 1 80 ? -3.765 -5.754 14.195 1.00 97.50 80 GLY A N 1
ATOM 646 C CA . GLY A 1 80 ? -4.748 -4.897 13.535 1.00 97.50 80 GLY A CA 1
ATOM 647 C C . GLY A 1 80 ? -5.234 -5.450 12.203 1.00 97.50 80 GLY A C 1
ATOM 648 O O . GLY A 1 80 ? -5.270 -6.665 12.002 1.00 97.50 80 GLY A O 1
ATOM 649 N N . TYR A 1 81 ? -5.636 -4.541 11.320 1.00 98.00 81 TYR A N 1
ATOM 650 C CA . TYR A 1 81 ? -6.204 -4.851 10.015 1.00 98.00 81 TYR A CA 1
ATOM 651 C C . TYR A 1 81 ? -5.583 -3.962 8.943 1.00 98.00 81 TYR A C 1
ATOM 653 O O . TYR A 1 81 ? -5.636 -2.736 9.038 1.00 98.00 81 TYR A O 1
ATOM 661 N N . LEU A 1 82 ? -5.038 -4.585 7.903 1.00 97.38 82 LEU A N 1
ATOM 662 C CA . LEU A 1 82 ? -4.758 -3.925 6.636 1.00 97.38 82 LEU A CA 1
ATOM 663 C C . LEU A 1 82 ? -6.052 -3.862 5.830 1.00 97.38 82 LEU A C 1
ATOM 665 O O . LEU A 1 82 ? -6.685 -4.884 5.594 1.00 97.38 82 LEU A O 1
ATOM 669 N N . VAL A 1 83 ? -6.439 -2.672 5.397 1.00 97.38 83 VAL A N 1
ATOM 670 C CA . VAL A 1 83 ? -7.651 -2.432 4.612 1.00 97.38 83 VAL A CA 1
ATOM 671 C C . VAL A 1 83 ? -7.243 -2.022 3.207 1.00 97.38 83 VAL A C 1
ATOM 673 O O . VAL A 1 83 ? -6.561 -1.010 3.053 1.00 97.38 83 VAL A O 1
ATOM 676 N N . TYR A 1 84 ? -7.647 -2.774 2.183 1.00 95.94 84 TYR A N 1
ATOM 677 C CA . TYR A 1 84 ? -7.377 -2.39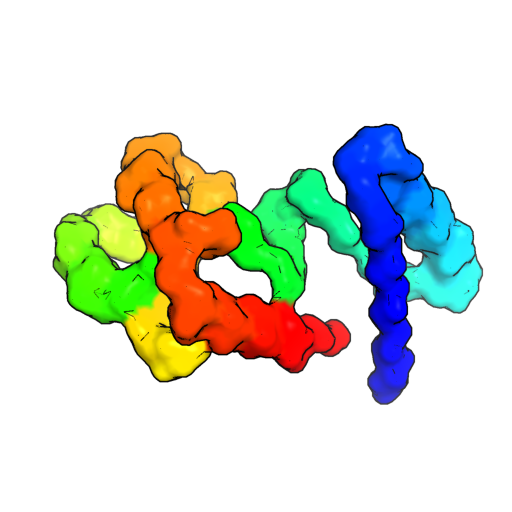5 0.794 1.00 95.94 84 TYR A CA 1
ATOM 678 C C . TYR A 1 84 ? -8.305 -1.256 0.349 1.00 95.94 84 TYR A C 1
ATOM 680 O O . TYR A 1 84 ? -9.525 -1.387 0.390 1.00 95.94 84 TYR A O 1
ATOM 688 N N . THR A 1 85 ? -7.743 -0.120 -0.064 1.00 95.19 85 THR A N 1
ATOM 689 C CA . THR A 1 85 ? -8.509 1.121 -0.274 1.00 95.19 85 THR A CA 1
ATOM 690 C C . THR A 1 85 ? -8.810 1.442 -1.735 1.00 95.19 85 THR A C 1
ATOM 692 O O . THR A 1 85 ? -9.672 2.279 -1.997 1.00 95.19 85 THR A O 1
ATOM 695 N N . ALA A 1 86 ? -8.146 0.792 -2.698 1.00 92.44 86 ALA A N 1
ATOM 696 C CA . ALA A 1 86 ? -8.292 1.136 -4.118 1.00 92.44 86 ALA A CA 1
ATOM 697 C C . ALA A 1 86 ? -9.691 0.844 -4.690 1.00 92.44 86 ALA A C 1
ATOM 699 O O . ALA A 1 86 ? -10.107 1.509 -5.634 1.00 92.44 86 ALA A O 1
ATOM 700 N N . GLU A 1 87 ? -10.401 -0.138 -4.129 1.00 91.06 87 GLU A N 1
ATOM 701 C CA . GLU A 1 87 ? -11.728 -0.577 -4.594 1.00 91.06 87 GLU A CA 1
ATOM 702 C C . GLU A 1 87 ? -12.884 -0.033 -3.741 1.00 91.06 87 GLU A C 1
ATOM 704 O O . GLU A 1 87 ? -14.050 -0.308 -4.023 1.00 91.06 87 GLU A O 1
ATOM 709 N N . LEU A 1 88 ? -12.579 0.746 -2.700 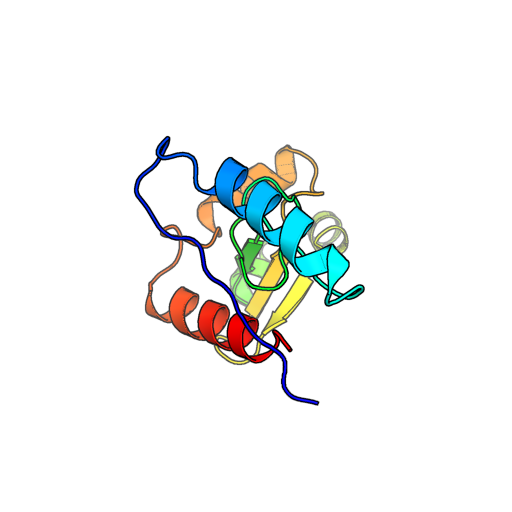1.00 94.19 88 LEU A N 1
ATOM 710 C CA . LEU A 1 88 ? -13.599 1.355 -1.854 1.00 94.19 88 LEU A CA 1
ATOM 711 C C . LEU A 1 88 ? -14.239 2.561 -2.544 1.00 94.19 88 LEU A C 1
ATOM 713 O O . LEU A 1 88 ? -13.580 3.315 -3.264 1.00 94.19 88 LEU A O 1
ATOM 717 N N . TYR A 1 89 ? -15.528 2.762 -2.273 1.00 93.19 89 TYR A N 1
ATOM 718 C CA . TYR A 1 89 ? -16.237 3.972 -2.677 1.00 93.19 89 TYR A CA 1
ATOM 719 C C . TYR A 1 89 ? -15.688 5.198 -1.934 1.00 93.19 89 TYR A C 1
ATOM 721 O O . TYR A 1 89 ? -15.136 5.085 -0.834 1.00 93.19 89 TYR A O 1
ATOM 729 N N . ASP A 1 90 ? -15.842 6.370 -2.551 1.00 94.25 90 ASP A N 1
ATOM 730 C CA . ASP A 1 90 ? -15.105 7.582 -2.179 1.00 94.25 90 ASP A CA 1
ATOM 731 C C . ASP A 1 90 ? -15.277 7.974 -0.704 1.00 94.25 90 ASP A C 1
ATOM 733 O O . ASP A 1 90 ? -14.284 8.221 -0.028 1.00 94.25 90 ASP A O 1
ATOM 737 N N . GLU A 1 91 ? -16.500 7.938 -0.170 1.00 95.69 91 GLU A N 1
ATOM 738 C CA . GLU A 1 91 ? -16.787 8.332 1.219 1.00 95.69 91 GLU A CA 1
ATOM 739 C C . GLU A 1 91 ? -16.042 7.462 2.248 1.00 95.69 91 GLU A C 1
ATOM 741 O O . GLU A 1 91 ? -15.508 7.972 3.234 1.00 95.69 91 GLU A O 1
ATOM 746 N N . LEU A 1 92 ? -15.967 6.144 2.030 1.00 95.31 92 LEU A N 1
ATOM 747 C CA . LEU A 1 92 ? -15.255 5.240 2.940 1.00 95.31 92 LEU A CA 1
ATOM 748 C C . LEU A 1 92 ? -13.741 5.335 2.752 1.00 95.31 92 LEU A C 1
ATOM 750 O O . LEU A 1 92 ? -12.989 5.254 3.724 1.00 95.31 92 LEU A O 1
ATOM 754 N N . ARG A 1 93 ? -13.290 5.564 1.515 1.00 95.75 93 ARG A N 1
ATOM 755 C CA . ARG A 1 93 ? -11.879 5.817 1.219 1.00 95.75 93 ARG A CA 1
ATOM 756 C C . ARG A 1 93 ? -11.386 7.094 1.903 1.00 95.75 93 ARG A C 1
ATOM 758 O O . ARG A 1 93 ? -10.320 7.068 2.506 1.00 95.75 93 ARG A O 1
ATOM 765 N N . GLU A 1 94 ? -12.168 8.172 1.878 1.00 96.44 94 GLU A N 1
ATOM 766 C CA . GLU A 1 94 ? -11.844 9.433 2.560 1.00 96.44 94 GLU A CA 1
ATOM 767 C C . GLU A 1 94 ? -11.724 9.257 4.078 1.00 96.44 94 GLU A C 1
ATOM 769 O O . GLU A 1 94 ? -10.783 9.768 4.686 1.00 96.44 94 GLU A O 1
ATOM 774 N N . LYS A 1 95 ? -12.616 8.468 4.694 1.00 96.88 95 LYS A N 1
ATOM 775 C CA . LYS A 1 95 ? -12.523 8.122 6.124 1.00 96.88 95 LYS A CA 1
ATOM 776 C C . LYS A 1 95 ? -11.244 7.356 6.474 1.00 96.88 95 LYS A C 1
ATOM 778 O O . LYS A 1 95 ? -10.775 7.446 7.607 1.00 96.88 95 LYS A O 1
ATOM 783 N N . LEU A 1 96 ? -10.688 6.602 5.524 1.00 97.25 96 LEU A N 1
ATOM 784 C CA . LEU A 1 96 ? -9.475 5.801 5.703 1.00 97.25 96 LEU A CA 1
ATOM 785 C C . LEU A 1 96 ? -8.178 6.556 5.389 1.00 97.25 96 LEU A C 1
ATOM 787 O O . LEU A 1 96 ? -7.108 6.070 5.753 1.00 97.25 96 LEU A O 1
ATOM 791 N N . GLU A 1 97 ? -8.245 7.732 4.762 1.00 96.12 97 GLU A N 1
ATOM 792 C CA . GLU A 1 97 ? -7.065 8.515 4.367 1.00 96.12 97 GLU A CA 1
ATOM 793 C C . GLU A 1 97 ? -6.095 8.797 5.535 1.00 96.12 97 GLU A C 1
ATOM 795 O O . GLU A 1 97 ? -4.894 8.579 5.367 1.00 96.12 97 GLU A O 1
ATOM 800 N N . PRO A 1 98 ? -6.556 9.166 6.753 1.00 96.88 98 PRO A N 1
ATOM 801 C CA . PRO A 1 98 ? -5.660 9.370 7.897 1.00 96.88 98 PRO A CA 1
ATOM 802 C C . PRO A 1 98 ? -4.937 8.094 8.352 1.00 96.88 98 PRO A C 1
ATOM 804 O O . PRO A 1 98 ? -3.929 8.162 9.052 1.00 96.88 98 PRO A O 1
ATOM 807 N N . PHE A 1 99 ? -5.464 6.929 7.973 1.00 97.50 99 PHE A N 1
ATOM 808 C CA . PHE A 1 99 ? -4.970 5.616 8.369 1.00 97.50 99 PHE A CA 1
ATOM 809 C C . PHE A 1 99 ? -4.081 4.967 7.304 1.00 97.50 99 PHE A C 1
ATOM 811 O O . PHE A 1 99 ? -3.640 3.830 7.478 1.00 97.50 99 PHE A O 1
ATOM 818 N N . LYS A 1 100 ? -3.811 5.665 6.193 1.00 97.56 100 LYS A N 1
ATOM 819 C CA . LYS A 1 100 ? -2.939 5.160 5.131 1.00 97.56 100 LYS A CA 1
ATOM 820 C C . LYS A 1 100 ? -1.517 4.899 5.612 1.00 97.56 100 LYS A C 1
ATOM 822 O O . LYS A 1 100 ? -1.034 5.468 6.583 1.00 97.56 100 LYS A O 1
ATOM 827 N N . LEU A 1 101 ? -0.838 4.011 4.907 1.00 95.69 101 LEU A N 1
ATOM 828 C CA . LEU A 1 101 ? 0.594 3.793 5.086 1.00 95.69 101 LEU A CA 1
ATOM 829 C C . LEU A 1 101 ? 1.393 4.825 4.272 1.00 95.69 101 LEU A C 1
ATOM 831 O O . LEU A 1 101 ? 0.821 5.565 3.472 1.00 95.69 101 LEU A O 1
ATOM 835 N N . PHE A 1 102 ? 2.717 4.827 4.435 1.00 92.62 102 PHE A N 1
ATOM 836 C CA . PHE A 1 102 ? 3.661 5.753 3.797 1.00 92.62 102 PHE A CA 1
ATOM 837 C C . PHE A 1 102 ? 3.587 7.184 4.337 1.00 92.62 102 PHE A C 1
ATOM 839 O O . PHE A 1 102 ? 3.520 8.156 3.585 1.00 92.62 102 PHE A O 1
ATOM 846 N N . GLY A 1 103 ? 3.674 7.312 5.659 1.00 91.31 103 GLY A N 1
ATOM 847 C CA . GLY A 1 103 ? 3.832 8.587 6.353 1.00 91.31 103 GLY A CA 1
ATOM 848 C C . GLY A 1 103 ? 2.567 9.113 7.022 1.00 91.31 103 GLY A C 1
ATOM 849 O O . GLY A 1 103 ? 2.631 10.176 7.639 1.00 91.31 103 GLY A O 1
ATOM 850 N N . CYS A 1 104 ? 1.445 8.389 6.949 1.00 95.69 104 CYS A N 1
ATOM 851 C CA . CYS A 1 104 ? 0.269 8.693 7.770 1.00 95.69 104 CYS A CA 1
ATOM 852 C C . CYS A 1 104 ? 0.217 7.845 9.052 1.00 95.69 104 CYS A C 1
ATOM 854 O O . CYS A 1 104 ? -0.515 8.202 9.972 1.00 95.69 104 CYS A O 1
ATOM 856 N N . GLN A 1 105 ? 1.025 6.781 9.167 1.00 96.31 105 GLN A N 1
ATOM 857 C CA . GLN A 1 105 ? 1.197 6.014 10.404 1.00 96.31 105 GLN A CA 1
ATOM 858 C C . GLN A 1 105 ? 2.595 6.212 11.021 1.00 96.31 105 GLN A C 1
ATOM 860 O O . GLN A 1 105 ? 3.554 6.547 10.320 1.00 96.31 105 GLN A O 1
ATOM 865 N N . PRO A 1 106 ? 2.753 5.981 12.341 1.00 96.12 106 PRO A N 1
ATOM 866 C CA . PRO A 1 106 ? 4.070 5.919 12.967 1.00 96.12 106 PRO A CA 1
ATOM 867 C C . PRO A 1 106 ? 4.965 4.869 12.303 1.00 96.12 106 PRO A C 1
ATOM 869 O O . PRO A 1 106 ? 4.515 3.783 11.933 1.00 96.12 106 PRO A O 1
ATOM 872 N N . TRP A 1 107 ? 6.262 5.151 12.208 1.00 95.62 107 TRP A N 1
ATOM 873 C CA . TRP A 1 107 ? 7.220 4.259 11.551 1.00 95.62 107 TRP A CA 1
ATOM 874 C C . TRP A 1 107 ? 7.296 2.870 12.204 1.00 95.62 107 TRP A C 1
ATOM 876 O O . TRP A 1 107 ? 7.498 1.858 11.533 1.00 95.62 107 TRP A O 1
ATOM 886 N N . GLU A 1 108 ? 7.085 2.804 13.515 1.00 95.75 108 GLU A N 1
ATOM 887 C CA . GLU A 1 108 ? 7.036 1.579 14.309 1.00 95.75 108 GLU A CA 1
ATOM 888 C C . GLU A 1 108 ? 5.872 0.661 13.908 1.00 95.75 108 GLU A C 1
ATOM 890 O O . GLU A 1 108 ? 5.954 -0.547 14.128 1.00 95.75 108 GLU A O 1
ATOM 895 N N . VAL A 1 109 ? 4.823 1.219 13.293 1.00 96.12 109 VAL A N 1
ATOM 896 C CA . VAL A 1 109 ? 3.686 0.491 12.713 1.00 96.12 109 VAL A CA 1
ATOM 897 C C . VAL A 1 109 ? 3.983 0.119 11.262 1.00 96.12 109 VAL A C 1
ATOM 899 O O . VAL A 1 109 ? 3.857 -1.045 10.889 1.00 96.12 109 VAL A O 1
ATOM 902 N N . GLU A 1 110 ? 4.422 1.074 10.439 1.00 96.75 110 GLU A N 1
ATOM 903 C CA . GLU A 1 110 ? 4.607 0.846 8.999 1.00 96.75 110 GLU A CA 1
ATOM 904 C C . GLU A 1 110 ? 5.717 -0.163 8.694 1.00 96.75 110 GLU A C 1
ATOM 906 O O . GLU A 1 110 ? 5.537 -1.088 7.898 1.00 96.75 110 GLU A O 1
ATOM 911 N N . ARG A 1 111 ? 6.871 -0.017 9.354 1.00 96.12 111 ARG A N 1
ATOM 912 C CA . ARG A 1 111 ? 8.061 -0.836 9.104 1.00 96.12 111 ARG A CA 1
ATOM 913 C C . ARG A 1 111 ? 7.794 -2.344 9.197 1.00 96.12 111 ARG A C 1
ATOM 915 O O . ARG A 1 111 ? 8.155 -3.051 8.253 1.00 96.12 111 ARG A O 1
ATOM 922 N N . PRO A 1 112 ? 7.251 -2.888 10.303 1.00 96.31 112 PRO A N 1
ATOM 923 C CA . PRO A 1 112 ? 6.992 -4.323 10.396 1.00 96.31 112 PRO A CA 1
ATOM 924 C C . PRO A 1 112 ? 5.975 -4.812 9.356 1.00 96.31 112 PRO A C 1
ATOM 926 O O . PRO A 1 112 ? 6.208 -5.873 8.779 1.00 96.31 112 PRO A O 1
ATOM 929 N N . LEU A 1 113 ? 4.932 -4.033 9.039 1.00 96.31 113 LEU A N 1
ATOM 930 C CA . LEU A 1 113 ? 3.941 -4.382 8.009 1.00 96.31 113 LEU A CA 1
ATOM 931 C C . LEU A 1 113 ? 4.583 -4.494 6.622 1.00 96.31 113 LEU A C 1
ATOM 933 O O . LEU A 1 113 ? 4.416 -5.500 5.931 1.00 96.31 113 LEU A O 1
ATOM 937 N N . MET A 1 114 ? 5.382 -3.496 6.239 1.00 95.00 114 MET A N 1
ATOM 938 C CA . MET A 1 114 ? 6.103 -3.495 4.966 1.00 95.00 114 MET A CA 1
ATOM 939 C C . MET A 1 114 ? 7.073 -4.678 4.874 1.00 95.00 114 MET A C 1
ATOM 941 O O . MET A 1 114 ? 7.098 -5.388 3.870 1.00 95.00 114 MET A O 1
ATOM 945 N N . LEU A 1 115 ? 7.850 -4.941 5.931 1.00 94.19 115 LEU A N 1
ATOM 946 C CA . LEU A 1 115 ? 8.779 -6.074 5.962 1.00 94.19 115 LEU A CA 1
ATOM 947 C C . LEU A 1 115 ? 8.053 -7.422 5.909 1.00 94.19 115 LEU A C 1
ATOM 949 O O . LEU A 1 115 ? 8.540 -8.346 5.257 1.00 94.19 115 LEU A O 1
ATOM 953 N N . ALA A 1 116 ? 6.906 -7.551 6.579 1.00 93.19 116 ALA A N 1
ATOM 954 C CA . ALA A 1 116 ? 6.080 -8.750 6.517 1.00 93.19 116 ALA A CA 1
ATOM 955 C C . ALA A 1 116 ? 5.569 -8.990 5.091 1.00 93.19 116 ALA A C 1
ATOM 957 O O . ALA A 1 116 ? 5.730 -10.096 4.573 1.00 93.19 116 ALA A O 1
ATOM 958 N N . ARG A 1 117 ? 5.060 -7.949 4.418 1.00 92.38 117 ARG A N 1
ATOM 959 C CA . ARG A 1 117 ? 4.595 -8.053 3.030 1.00 92.38 117 ARG A CA 1
ATOM 960 C C . ARG A 1 117 ? 5.727 -8.436 2.071 1.00 92.38 117 ARG A C 1
ATOM 962 O O . ARG A 1 117 ? 5.564 -9.344 1.263 1.00 92.38 117 ARG A O 1
ATOM 969 N N . TRP A 1 118 ? 6.911 -7.840 2.220 1.00 90.94 118 TRP A N 1
ATOM 970 C CA . TRP A 1 118 ? 8.093 -8.218 1.434 1.00 90.94 118 TRP A CA 1
ATOM 971 C C . TRP A 1 118 ? 8.547 -9.664 1.663 1.00 90.94 118 TRP A C 1
ATOM 973 O O . TRP A 1 118 ? 9.012 -10.308 0.728 1.00 90.94 118 TRP A O 1
ATOM 983 N N . ARG A 1 119 ? 8.403 -10.209 2.876 1.00 89.69 119 ARG A N 1
ATOM 984 C CA . ARG A 1 119 ? 8.730 -11.621 3.160 1.00 89.69 119 ARG A CA 1
ATOM 985 C C . ARG A 1 119 ? 7.761 -12.605 2.506 1.00 89.69 119 ARG A C 1
ATOM 987 O O . ARG A 1 119 ? 8.147 -13.743 2.260 1.00 89.69 119 ARG A O 1
ATOM 994 N N . GLN A 1 120 ? 6.523 -12.187 2.254 1.00 87.50 120 GLN A N 1
ATOM 995 C CA . GLN A 1 120 ? 5.516 -12.996 1.560 1.00 87.50 120 GLN A CA 1
ATOM 996 C C . GLN A 1 120 ? 5.711 -12.996 0.035 1.00 87.50 120 GLN A C 1
ATOM 998 O O . GLN A 1 120 ? 5.126 -13.829 -0.655 1.00 87.50 120 GLN A O 1
ATOM 1003 N N . PHE A 1 121 ? 6.524 -12.083 -0.502 1.00 84.25 121 PHE A N 1
ATOM 1004 C CA . PHE A 1 121 ? 6.816 -11.997 -1.928 1.00 84.25 121 PHE A CA 1
ATOM 1005 C C . PHE A 1 121 ? 7.814 -13.094 -2.350 1.00 84.25 121 PHE A C 1
ATOM 1007 O O . PHE A 1 121 ? 9.003 -13.012 -2.035 1.00 84.25 121 PHE A O 1
ATOM 1014 N N . VAL A 1 122 ? 7.323 -14.128 -3.051 1.00 68.00 122 VAL A N 1
ATOM 1015 C CA . VAL A 1 122 ? 8.087 -15.311 -3.514 1.00 68.00 122 VAL A CA 1
ATOM 1016 C C . VAL A 1 122 ? 7.923 -15.536 -5.016 1.00 68.00 122 VAL A C 1
ATOM 1018 O O . VAL A 1 122 ? 6.774 -15.422 -5.502 1.00 68.00 122 VAL A O 1
#

Foldseek 3Di:
DDDDDDDQDDDPPPCSVVVQVVVQVVVCVVPVPDDGDDPPDLDDQQDLQQKFWDAPVRLVVDDPVLSVVWPWDADVQVGTTITGQSPDDDVSSVVRVCRGPDPSDDPSRRVVVSVVSVVVPD

Sequence (122 aa):
MASRLILLEGVPCTGKTSTARFVSSQVRGWYPDVRLYTDEALWHPADLVNYAFLTPEQYREFPEDERVLLPVEPTEEPKGYLVYTAELYDELREKLEPFKLFGCQPWEVERPLMLARWRQFV

Organism: NCBI:txid2840803

InterPro domains:
  IPR027417 P-loop containing nucleoside triphosphate hydrolase [SSF52540] (4-113)

Radius of gyration: 17.01 Å; chains: 1; bounding box: 38×34×43 Å

Secondary structure (DSSP, 8-state):
----------STTSSHHHHHHHHHHHHHTT-TT-----TT-S--SS--TTEEEE-HHHHHHS-HHHHTT--EEEEETTEEEEEE-TTS-HHHHHHHGGGBSSSSS-HHHHHHHHHHHHHH--

pLDDT: mean 93.1, std 5.65, range [56.75, 98.38]